Protein AF-A0A9E3S1Q3-F1 (afdb_monomer_lite)

Foldseek 3Di:
DADWDWDWDWFQAPVRDIDTDIDTDQDAQQDPVPRHRDPVRHRPGDFDFKDFAAQKFWWDQVQADPVRHGDWDWDALPQPRDTDTDRPTDTDDPPPPNIDIDGDPRHRDMATADPHVFRDGDDPPVDPPDVPPDDPPCCVVRGSDPPPDPDDDPVVVVVVVVVVVVVVVVVVVVVVVD

pLDDT: mean 71.72, std 20.43, range [30.03, 97.56]

Structure (mmCIF, N/CA/C/O backbone):
data_AF-A0A9E3S1Q3-F1
#
_entry.id   AF-A0A9E3S1Q3-F1
#
loop_
_atom_site.group_PDB
_atom_site.id
_atom_site.type_symbol
_atom_site.label_atom_id
_atom_site.label_alt_id
_atom_site.label_comp_id
_atom_site.label_asym_id
_atom_site.label_entity_id
_atom_site.label_seq_id
_atom_site.pdbx_PDB_ins_code
_atom_site.Cartn_x
_atom_site.Cartn_y
_atom_site.Cartn_z
_atom_site.occupancy
_atom_site.B_iso_or_equiv
_atom_site.auth_seq_id
_atom_site.auth_comp_id
_atom_site.auth_asym_id
_atom_site.auth_atom_id
_atom_site.pdbx_PDB_model_num
ATOM 1 N N . MET A 1 1 ? -26.777 -1.482 -8.617 1.00 30.03 1 MET A N 1
ATOM 2 C CA . MET A 1 1 ? -26.107 -2.723 -9.065 1.00 30.03 1 MET A CA 1
ATOM 3 C C . MET A 1 1 ? -25.539 -3.382 -7.820 1.00 30.03 1 MET A C 1
ATOM 5 O O . MET A 1 1 ? -24.862 -2.698 -7.070 1.00 30.03 1 MET A O 1
ATOM 9 N N . ARG A 1 2 ? -25.928 -4.628 -7.522 1.00 30.62 2 ARG A N 1
ATOM 10 C CA . ARG A 1 2 ? -25.510 -5.356 -6.312 1.00 30.62 2 ARG A CA 1
ATOM 11 C C . ARG A 1 2 ? -24.228 -6.112 -6.648 1.00 30.62 2 ARG A C 1
ATOM 13 O O . ARG A 1 2 ? -24.286 -7.019 -7.471 1.00 30.62 2 ARG A O 1
ATOM 20 N N . SER A 1 3 ? -23.094 -5.706 -6.090 1.00 35.50 3 SER A N 1
ATOM 21 C CA . SER A 1 3 ? -21.854 -6.471 -6.226 1.00 35.50 3 SER A CA 1
ATOM 22 C C . SER A 1 3 ? -21.766 -7.441 -5.053 1.00 35.50 3 SER A C 1
ATOM 24 O O . SER A 1 3 ? -21.634 -7.008 -3.914 1.00 35.50 3 SER A O 1
ATOM 26 N N . TYR A 1 4 ? -21.915 -8.736 -5.330 1.00 46.91 4 TYR A N 1
ATOM 27 C CA . TYR A 1 4 ? -21.609 -9.828 -4.408 1.00 46.91 4 TYR A CA 1
ATOM 28 C C . TYR A 1 4 ? -20.188 -10.289 -4.736 1.00 46.91 4 TYR A C 1
ATOM 30 O O . TYR A 1 4 ? -19.928 -10.644 -5.885 1.00 46.91 4 TYR A O 1
ATOM 38 N N . GLY A 1 5 ? -19.271 -10.264 -3.771 1.00 54.16 5 GLY A N 1
ATOM 39 C CA . GLY A 1 5 ? -17.893 -10.693 -3.992 1.00 54.16 5 GLY A CA 1
ATOM 40 C C . GLY A 1 5 ? -17.411 -11.598 -2.870 1.00 54.16 5 GLY A C 1
ATOM 41 O O . GLY A 1 5 ? -17.337 -11.175 -1.717 1.00 54.16 5 GLY A O 1
ATOM 42 N N . SER A 1 6 ? -17.075 -12.835 -3.217 1.00 62.44 6 SER A N 1
ATOM 43 C CA . SER A 1 6 ? -16.139 -13.638 -2.438 1.00 62.44 6 SER A CA 1
ATOM 44 C C . SER A 1 6 ? -14.751 -13.448 -3.041 1.00 62.44 6 SER A C 1
ATOM 46 O O . SER A 1 6 ? -14.630 -13.350 -4.263 1.00 62.44 6 SER A O 1
ATOM 48 N N . TYR A 1 7 ? -13.723 -13.362 -2.206 1.00 66.88 7 TYR A N 1
ATOM 49 C CA . TYR A 1 7 ? -12.337 -13.371 -2.658 1.00 66.88 7 TYR A CA 1
ATOM 50 C C . TYR A 1 7 ? -11.665 -14.672 -2.236 1.00 66.88 7 TYR A C 1
ATOM 52 O O . TYR A 1 7 ? -11.968 -15.228 -1.180 1.00 66.88 7 TYR A O 1
ATOM 60 N N . ASP A 1 8 ? -10.761 -15.127 -3.093 1.00 73.50 8 ASP A N 1
ATOM 61 C CA . ASP A 1 8 ? -9.818 -16.209 -2.854 1.00 73.50 8 ASP A CA 1
ATOM 62 C C . ASP A 1 8 ? -8.478 -15.733 -3.415 1.00 73.50 8 ASP A C 1
ATOM 64 O O . ASP A 1 8 ? -8.342 -15.474 -4.615 1.00 73.50 8 ASP A O 1
ATOM 68 N N . VAL A 1 9 ? -7.520 -15.517 -2.521 1.00 72.38 9 VAL A N 1
ATOM 69 C CA . VAL A 1 9 ? -6.158 -15.124 -2.858 1.00 72.38 9 VAL A CA 1
ATOM 70 C C . VAL A 1 9 ? -5.236 -16.203 -2.329 1.00 72.38 9 VAL A C 1
ATOM 72 O O . VAL A 1 9 ? -5.045 -16.326 -1.123 1.00 72.38 9 VAL A O 1
ATOM 75 N N . SER A 1 10 ? -4.650 -16.957 -3.251 1.00 79.44 10 SER A N 1
ATOM 76 C CA . SER A 1 10 ? -3.719 -18.041 -2.961 1.00 79.44 10 SER A CA 1
ATOM 77 C C . SER A 1 10 ? -2.375 -17.761 -3.631 1.00 79.44 10 SER A C 1
ATOM 79 O O . SER A 1 10 ? -2.282 -17.728 -4.859 1.00 79.44 10 SER A O 1
ATOM 81 N N . VAL A 1 11 ? -1.327 -17.545 -2.835 1.00 80.12 11 VAL A N 1
ATOM 82 C CA . VAL A 1 11 ? 0.030 -17.233 -3.302 1.00 80.12 11 VAL A CA 1
ATOM 83 C C . VAL A 1 11 ? 1.041 -18.088 -2.556 1.00 80.12 11 VAL A C 1
ATOM 85 O O . VAL A 1 11 ? 1.058 -18.115 -1.330 1.00 80.12 11 VAL A O 1
ATOM 88 N N . SER A 1 12 ? 1.919 -18.763 -3.296 1.00 80.94 12 SER A N 1
ATOM 89 C CA . SER A 1 12 ? 3.110 -19.382 -2.718 1.00 80.94 12 SER A CA 1
ATOM 90 C C . SER A 1 12 ? 4.215 -18.335 -2.649 1.00 80.94 12 SER A C 1
ATOM 92 O O . SER A 1 12 ? 4.620 -17.797 -3.682 1.00 80.94 12 SER A O 1
ATOM 94 N N . THR A 1 13 ? 4.719 -18.056 -1.451 1.00 75.75 13 THR A N 1
ATOM 95 C CA . THR A 1 13 ? 5.879 -17.180 -1.275 1.00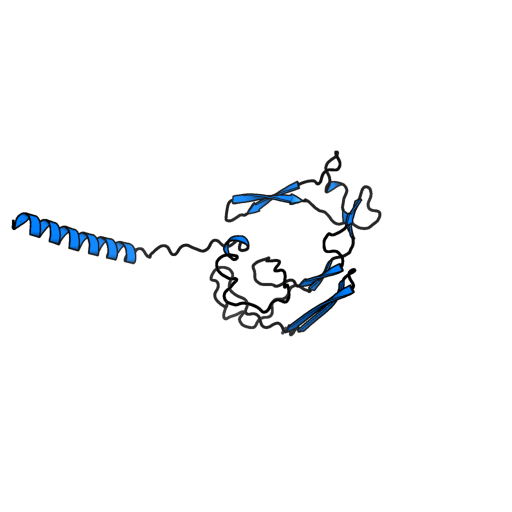 75.75 13 THR A CA 1
ATOM 96 C C . THR A 1 13 ? 7.137 -17.846 -1.838 1.00 75.75 13 THR A C 1
ATOM 98 O O . THR A 1 13 ? 7.176 -19.055 -2.092 1.00 75.75 13 THR A O 1
ATOM 101 N N . SER A 1 14 ? 8.205 -17.066 -2.008 1.00 69.06 14 SER A N 1
ATOM 102 C CA . SER A 1 14 ? 9.516 -17.579 -2.427 1.00 69.06 14 SER A CA 1
ATOM 103 C C . SER A 1 14 ? 10.138 -18.562 -1.424 1.00 69.06 14 SER A C 1
ATOM 105 O O . SER A 1 14 ? 10.979 -19.366 -1.819 1.00 69.06 14 SER A O 1
ATOM 107 N N . GLY A 1 15 ? 9.712 -18.523 -0.155 1.00 74.06 15 GLY A N 1
ATOM 108 C CA . GLY A 1 15 ? 10.097 -19.480 0.887 1.00 74.06 15 GLY A CA 1
ATOM 109 C C . GLY A 1 15 ? 9.349 -20.816 0.818 1.00 74.06 15 GLY A C 1
ATOM 110 O O . GLY A 1 15 ? 9.704 -21.740 1.542 1.00 74.06 15 GLY A O 1
ATOM 111 N N . GLY A 1 16 ? 8.352 -20.936 -0.066 1.00 74.94 16 GLY A N 1
ATOM 112 C CA . GLY A 1 16 ? 7.500 -22.121 -0.201 1.00 74.94 16 GLY A CA 1
ATOM 113 C C . GLY A 1 16 ? 6.261 -22.111 0.699 1.00 74.94 16 GLY A C 1
ATOM 114 O O . GLY A 1 16 ? 5.477 -23.058 0.649 1.00 74.94 16 GLY A O 1
ATOM 115 N N . ASP A 1 17 ? 6.057 -21.053 1.486 1.00 78.25 17 ASP A N 1
ATOM 116 C CA . ASP A 1 17 ? 4.877 -20.911 2.338 1.00 78.25 17 ASP A CA 1
ATOM 117 C C . ASP A 1 17 ? 3.652 -20.535 1.501 1.00 78.25 17 ASP A C 1
ATOM 119 O O . ASP A 1 17 ? 3.717 -19.652 0.642 1.00 78.25 17 ASP A O 1
ATOM 123 N N . LEU A 1 18 ? 2.514 -21.172 1.770 1.00 80.56 18 LEU A N 1
ATOM 124 C CA . LEU A 1 18 ? 1.247 -20.831 1.132 1.00 80.56 18 LEU A CA 1
ATOM 125 C C . LEU A 1 18 ? 0.524 -19.756 1.945 1.00 80.56 18 LEU A C 1
ATOM 127 O O . LEU A 1 18 ? 0.085 -20.001 3.067 1.00 80.56 18 LEU A O 1
ATOM 131 N N . GLN A 1 19 ? 0.334 -18.591 1.339 1.00 77.62 19 GLN A N 1
ATOM 132 C CA . GLN A 1 19 ? -0.605 -17.581 1.803 1.00 77.62 19 GLN A CA 1
ATOM 133 C C . GLN A 1 19 ? -1.937 -17.809 1.103 1.00 77.62 19 GLN A C 1
ATOM 135 O O . GLN A 1 19 ? -2.021 -17.696 -0.118 1.00 77.62 19 GLN A O 1
ATOM 140 N N . HIS A 1 20 ? -2.964 -18.157 1.870 1.00 76.69 20 HIS A N 1
ATOM 141 C CA . HIS A 1 20 ? -4.302 -18.411 1.356 1.00 76.69 20 HIS A CA 1
ATOM 142 C C . HIS A 1 20 ? -5.317 -17.617 2.173 1.00 76.69 20 HIS A C 1
ATOM 144 O O . HIS A 1 20 ? -5.510 -17.869 3.362 1.00 76.69 20 HIS A O 1
ATOM 150 N N . TYR A 1 21 ? -5.963 -16.660 1.519 1.00 67.38 21 TYR A N 1
ATOM 151 C CA . TYR A 1 21 ? -6.975 -15.796 2.105 1.00 67.38 21 TYR A CA 1
ATOM 152 C C . TYR A 1 21 ? -8.283 -15.987 1.356 1.00 67.38 21 TYR A C 1
ATOM 154 O O . TYR A 1 21 ? -8.358 -15.720 0.159 1.00 67.38 21 TYR A O 1
ATOM 162 N N . THR A 1 22 ? -9.320 -16.414 2.068 1.00 67.94 22 THR A N 1
ATOM 163 C CA . THR A 1 22 ? -10.678 -16.495 1.531 1.00 67.94 22 THR A CA 1
ATOM 164 C C . THR A 1 22 ? -11.635 -15.704 2.396 1.00 67.94 22 THR A C 1
ATOM 166 O O . THR A 1 22 ? -11.475 -15.609 3.612 1.00 67.94 22 THR A O 1
ATOM 169 N N . GLY A 1 23 ? -12.650 -15.130 1.767 1.00 61.34 23 GLY A N 1
ATOM 170 C CA . GLY A 1 23 ? -13.678 -14.392 2.478 1.00 61.34 23 GLY A CA 1
ATOM 171 C C . GLY A 1 23 ? -14.850 -14.049 1.580 1.00 61.34 23 GLY A C 1
ATOM 172 O O . GLY A 1 23 ? -14.760 -14.085 0.356 1.00 61.34 23 GLY A O 1
ATOM 173 N N . SER A 1 24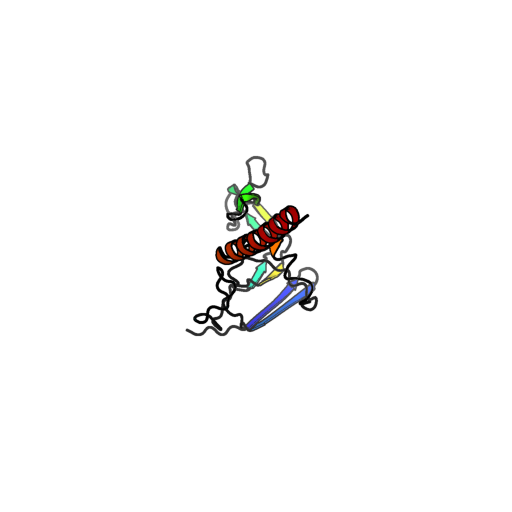 ? -15.971 -13.701 2.196 1.00 57.03 24 SER A N 1
ATOM 174 C CA . SER A 1 24 ? -17.136 -13.142 1.517 1.00 57.03 24 SER A CA 1
ATOM 175 C C . SER A 1 24 ? -17.415 -11.782 2.136 1.00 57.03 24 SER A C 1
ATOM 177 O O . SER A 1 24 ? -17.505 -11.699 3.359 1.00 57.03 24 SER A O 1
ATOM 179 N N . ALA A 1 25 ? -17.538 -10.719 1.334 1.00 53.41 25 ALA A N 1
ATOM 180 C CA . ALA A 1 25 ? -17.864 -9.404 1.892 1.00 53.41 25 ALA A CA 1
ATOM 181 C C . ALA A 1 25 ? -19.252 -9.420 2.513 1.00 53.41 25 ALA A C 1
ATOM 183 O O . ALA A 1 25 ? -20.249 -9.518 1.795 1.00 53.41 25 ALA A O 1
ATOM 184 N N . VAL A 1 26 ? -19.299 -9.210 3.821 1.00 51.56 26 VAL A N 1
ATOM 185 C CA . VAL A 1 26 ? -20.417 -8.562 4.499 1.00 51.56 26 VAL A CA 1
ATOM 186 C C . VAL A 1 26 ? -19.793 -7.702 5.592 1.00 51.56 26 VAL A C 1
ATOM 188 O O . VAL A 1 26 ? -19.665 -8.142 6.727 1.00 51.56 26 VAL A O 1
ATOM 191 N N . GLU A 1 27 ? -19.332 -6.502 5.250 1.00 51.59 27 GLU A N 1
ATOM 192 C CA . GLU A 1 27 ? -18.930 -5.527 6.264 1.00 51.59 27 GLU A CA 1
ATOM 193 C C . GLU A 1 27 ? -19.770 -4.267 6.071 1.00 51.59 27 GLU A C 1
ATOM 195 O O . GLU A 1 27 ? -19.965 -3.800 4.947 1.00 51.59 27 GLU A O 1
ATOM 200 N N . ASN A 1 28 ? -20.377 -3.801 7.161 1.00 53.31 28 ASN A N 1
ATOM 201 C CA . ASN A 1 28 ? -21.258 -2.643 7.147 1.00 53.31 28 ASN A CA 1
ATOM 202 C C . ASN A 1 28 ? -20.423 -1.381 6.951 1.00 53.31 28 ASN A C 1
ATOM 204 O O . ASN A 1 28 ? -19.439 -1.177 7.660 1.00 53.31 28 ASN A O 1
ATOM 208 N N . ASN A 1 29 ? -20.837 -0.523 6.020 1.00 53.34 29 ASN A N 1
ATOM 209 C CA . ASN A 1 29 ? -20.210 0.776 5.844 1.00 53.34 29 ASN A CA 1
ATOM 210 C C . ASN A 1 29 ? -20.486 1.625 7.098 1.00 53.34 29 ASN A C 1
ATOM 212 O O . ASN A 1 29 ? -21.611 2.069 7.341 1.00 53.34 29 ASN A O 1
ATOM 216 N N . THR A 1 30 ? -19.468 1.773 7.938 1.00 53.28 30 THR A N 1
ATOM 217 C CA . THR A 1 30 ? -19.532 2.576 9.157 1.00 53.28 30 THR A CA 1
ATOM 218 C C . THR A 1 30 ? -19.292 4.033 8.786 1.00 53.28 30 THR A C 1
ATOM 220 O O . THR A 1 30 ? -18.322 4.347 8.096 1.00 53.28 30 THR A O 1
ATOM 223 N N . ASN A 1 31 ? -20.166 4.933 9.233 1.00 53.88 31 ASN A N 1
ATOM 224 C CA . ASN A 1 31 ? -19.991 6.362 9.032 1.00 53.88 31 ASN A CA 1
ATOM 225 C C . ASN A 1 31 ? -18.660 6.798 9.677 1.00 53.88 31 ASN A C 1
ATOM 227 O O . ASN A 1 31 ? -18.497 6.653 10.892 1.00 53.88 31 ASN A O 1
ATOM 231 N N . PRO A 1 32 ? -17.711 7.354 8.906 1.00 47.81 32 PRO A N 1
ATOM 232 C CA . PRO A 1 32 ? -16.372 7.652 9.409 1.00 47.81 32 PRO A CA 1
ATOM 233 C C . PRO A 1 32 ? -16.351 8.800 10.430 1.00 47.81 32 PRO A C 1
ATOM 235 O O . PRO A 1 32 ? -15.370 8.959 11.147 1.00 47.81 32 PRO A O 1
ATOM 238 N N . LEU A 1 33 ? -17.417 9.604 10.519 1.00 46.72 33 LEU A N 1
ATOM 239 C CA . LEU A 1 33 ? -17.534 10.697 11.487 1.00 46.72 33 LEU A CA 1
ATOM 240 C C . LEU A 1 33 ? -18.127 10.243 12.824 1.00 46.72 33 LEU A C 1
ATOM 242 O O . LEU A 1 33 ? -17.799 10.827 13.853 1.00 46.72 33 LEU A O 1
ATOM 246 N N . THR A 1 34 ? -19.011 9.242 12.818 1.00 57.00 34 THR A N 1
ATOM 247 C CA . THR A 1 34 ? -19.764 8.835 14.018 1.00 57.00 34 THR A CA 1
ATOM 248 C C . THR A 1 34 ? -19.401 7.444 14.527 1.00 57.00 34 THR A C 1
ATOM 250 O O . THR A 1 34 ? -19.676 7.136 15.682 1.00 57.00 34 THR A O 1
ATOM 253 N N . GLY A 1 35 ? -18.779 6.595 13.703 1.00 50.72 35 GLY A N 1
ATOM 254 C CA . GLY A 1 35 ? -18.511 5.199 14.053 1.00 50.72 35 GLY A CA 1
ATOM 255 C C . GLY A 1 35 ? -19.767 4.319 14.091 1.00 50.72 35 GLY A C 1
ATOM 256 O O . GLY A 1 35 ? -19.680 3.151 14.463 1.00 50.72 35 GLY A O 1
ATOM 257 N N . GLU A 1 36 ? -20.928 4.855 13.710 1.00 62.81 36 GLU A N 1
ATOM 258 C CA . GLU A 1 36 ? -22.185 4.115 13.630 1.00 62.81 36 GLU A CA 1
ATOM 259 C C . GLU A 1 36 ? -22.387 3.545 12.226 1.00 62.81 36 GLU A C 1
ATOM 261 O O . GLU A 1 36 ? -21.967 4.133 11.229 1.00 62.81 36 GLU A O 1
ATOM 266 N N . ILE A 1 37 ? -23.052 2.394 12.139 1.00 61.22 37 ILE A N 1
ATOM 267 C CA . ILE A 1 37 ? -23.458 1.825 10.854 1.00 61.22 37 ILE A CA 1
ATOM 268 C C . ILE A 1 37 ? -24.438 2.799 10.205 1.00 61.22 37 ILE A C 1
ATOM 270 O O . ILE A 1 37 ? -25.501 3.064 10.767 1.00 61.22 37 ILE A O 1
ATOM 274 N N . ASP A 1 38 ? -24.092 3.312 9.025 1.00 61.59 38 ASP A N 1
ATOM 275 C CA . ASP A 1 38 ? -25.010 4.161 8.280 1.00 61.59 38 ASP A CA 1
ATOM 276 C C . ASP A 1 38 ? -26.177 3.293 7.774 1.00 61.59 38 ASP A C 1
ATOM 278 O O . ASP A 1 38 ? -25.933 2.344 7.022 1.00 61.59 38 ASP A O 1
ATOM 282 N N . PRO A 1 39 ? -27.436 3.565 8.165 1.00 66.31 39 PRO A N 1
ATOM 283 C CA . PRO A 1 39 ? -28.583 2.759 7.755 1.00 66.31 39 PRO A CA 1
ATOM 284 C C . PRO A 1 39 ? -28.763 2.680 6.234 1.00 66.31 39 PRO A C 1
ATOM 286 O O . PRO A 1 39 ? -29.256 1.665 5.739 1.00 66.31 39 PRO A O 1
ATOM 289 N N . ASP A 1 40 ? -28.340 3.711 5.496 1.00 60.66 40 ASP A N 1
ATOM 290 C CA . ASP A 1 40 ? -28.455 3.773 4.039 1.00 60.66 40 ASP A CA 1
ATOM 291 C C . ASP A 1 40 ? -27.390 2.906 3.348 1.00 60.66 40 ASP A C 1
ATOM 293 O O . ASP A 1 40 ? -27.625 2.393 2.249 1.00 60.66 40 ASP A O 1
ATOM 297 N N . TYR A 1 41 ? -26.244 2.681 4.005 1.00 54.09 41 TYR A N 1
ATOM 298 C CA . TYR A 1 41 ? -25.121 1.877 3.500 1.00 54.09 41 TYR A CA 1
ATOM 299 C C . TYR A 1 41 ? -24.894 0.563 4.270 1.00 54.09 41 TYR A C 1
ATOM 301 O O . TYR A 1 41 ? -23.973 -0.197 3.955 1.00 54.09 41 TYR A O 1
ATOM 309 N N . ALA A 1 42 ? -25.754 0.250 5.239 1.00 52.62 42 ALA A N 1
ATOM 310 C CA . ALA A 1 42 ? -25.788 -1.027 5.934 1.00 52.62 42 ALA A CA 1
ATOM 311 C C . ALA A 1 42 ? -25.979 -2.158 4.909 1.00 52.62 42 ALA A C 1
ATOM 313 O O . ALA A 1 42 ? -26.927 -2.155 4.121 1.00 52.62 42 ALA A O 1
ATOM 314 N N . ASN A 1 43 ? -25.083 -3.147 4.915 1.00 50.53 43 ASN A N 1
ATOM 315 C CA . ASN A 1 43 ? -25.000 -4.230 3.925 1.00 50.53 43 ASN A CA 1
ATOM 316 C C . ASN A 1 43 ? -24.639 -3.805 2.486 1.00 50.53 43 ASN A C 1
ATOM 318 O O . ASN A 1 43 ? -24.828 -4.592 1.552 1.00 50.53 43 ASN A O 1
ATOM 322 N N . GLN A 1 44 ? -24.123 -2.593 2.273 1.00 49.69 44 GLN A N 1
ATOM 323 C CA . GLN A 1 44 ? -23.495 -2.229 1.004 1.00 49.69 44 GLN A CA 1
ATOM 324 C C . GLN A 1 44 ? -22.010 -2.608 1.039 1.00 49.69 44 GLN A C 1
ATOM 326 O O . GLN A 1 44 ? -21.284 -2.252 1.959 1.00 49.69 44 GLN A O 1
ATOM 331 N N . VAL A 1 45 ? -21.576 -3.381 0.043 1.00 52.91 45 VAL A N 1
ATOM 332 C CA . VAL A 1 45 ? -20.224 -3.951 -0.039 1.00 52.91 45 VAL A CA 1
ATOM 333 C C . VAL A 1 45 ? -19.190 -2.863 -0.314 1.00 52.91 45 VAL A C 1
ATOM 335 O O . VAL A 1 45 ? -19.322 -2.134 -1.296 1.00 52.91 45 VAL A O 1
ATOM 338 N N . SER A 1 46 ? -18.121 -2.828 0.483 1.00 53.41 46 SER A N 1
ATOM 339 C CA . SER A 1 46 ? -16.922 -2.045 0.191 1.00 53.41 46 SER A CA 1
ATOM 340 C C . SER A 1 46 ? -15.714 -2.982 0.106 1.00 53.41 46 SER A C 1
ATOM 342 O O . SER A 1 46 ? -15.297 -3.571 1.099 1.00 53.41 46 SER A O 1
ATOM 344 N N . PHE A 1 47 ? -15.161 -3.148 -1.096 1.00 56.88 47 PHE A N 1
ATOM 345 C CA . PHE A 1 47 ? -13.826 -3.712 -1.290 1.00 56.88 47 PHE A CA 1
ATOM 346 C C . PHE A 1 47 ? -13.010 -2.772 -2.167 1.00 56.88 47 PHE A C 1
ATOM 348 O O . PHE A 1 47 ? -13.499 -2.274 -3.183 1.00 56.88 47 PHE A O 1
ATOM 355 N N . LEU A 1 48 ? -11.731 -2.645 -1.837 1.00 55.53 48 LEU A N 1
ATOM 356 C CA . LEU A 1 48 ? -10.682 -2.395 -2.819 1.00 55.53 48 LEU A CA 1
ATOM 357 C C . LEU A 1 48 ? -9.920 -3.724 -2.953 1.00 55.53 48 LEU A C 1
ATOM 359 O O . LEU A 1 48 ? -9.833 -4.475 -1.995 1.00 55.53 48 LEU A O 1
ATOM 363 N N . GLY A 1 49 ? -9.493 -4.106 -4.152 1.00 63.50 49 GLY A N 1
ATOM 364 C CA . GLY A 1 49 ? -9.049 -5.476 -4.446 1.00 63.50 49 GLY A CA 1
ATOM 365 C C . GLY A 1 49 ? -7.886 -6.029 -3.598 1.00 63.50 49 GLY A C 1
ATOM 366 O O . GLY A 1 49 ? -7.263 -5.345 -2.790 1.00 63.50 49 GLY A O 1
ATOM 367 N N . GLY A 1 50 ? -7.575 -7.305 -3.825 1.00 69.88 50 GLY A N 1
ATOM 368 C CA . GLY A 1 50 ? -6.340 -7.943 -3.359 1.00 69.88 50 GLY A CA 1
ATOM 369 C C . GLY A 1 50 ? -5.319 -8.074 -4.489 1.00 69.88 50 GLY A C 1
ATOM 370 O O . GLY A 1 50 ? -5.668 -7.989 -5.669 1.00 69.88 50 GLY A O 1
ATOM 371 N N . GLY A 1 51 ? -4.056 -8.292 -4.139 1.00 75.75 51 GLY A N 1
ATOM 372 C CA . GLY A 1 51 ? -2.984 -8.455 -5.116 1.00 75.75 51 GLY A CA 1
ATOM 373 C C . GLY A 1 51 ? -1.744 -9.118 -4.535 1.00 75.75 51 GLY A C 1
ATOM 374 O O . GLY A 1 51 ? -1.715 -9.510 -3.372 1.00 75.75 51 GLY A O 1
ATOM 375 N N . VAL A 1 52 ? -0.710 -9.232 -5.365 1.00 81.94 52 VAL A N 1
ATOM 376 C CA . VAL A 1 52 ? 0.609 -9.739 -4.967 1.00 81.94 52 VAL A CA 1
ATOM 377 C C . VAL A 1 52 ? 1.619 -8.625 -5.142 1.00 81.94 52 VAL A C 1
ATOM 379 O O . VAL A 1 52 ? 1.660 -7.978 -6.190 1.00 81.94 52 VAL A O 1
ATOM 382 N N . ILE A 1 53 ? 2.440 -8.396 -4.124 1.00 84.94 53 ILE A N 1
ATOM 383 C CA . ILE A 1 53 ? 3.517 -7.415 -4.206 1.00 84.94 53 ILE A CA 1
ATOM 384 C C . ILE A 1 53 ? 4.553 -7.946 -5.208 1.00 84.94 53 ILE A C 1
ATOM 386 O O . ILE A 1 53 ? 5.072 -9.048 -5.015 1.00 84.94 53 ILE A O 1
ATOM 390 N N . PRO A 1 54 ? 4.889 -7.211 -6.282 1.00 86.12 54 PRO A N 1
ATOM 391 C CA . PRO A 1 54 ? 5.901 -7.667 -7.228 1.00 86.12 54 PRO A CA 1
ATOM 392 C C . PRO A 1 54 ? 7.261 -7.799 -6.532 1.00 86.12 54 PRO A C 1
ATOM 394 O O . PRO A 1 54 ? 7.581 -7.023 -5.634 1.00 86.12 54 PRO A O 1
ATOM 397 N N . GLY A 1 55 ? 8.101 -8.744 -6.968 1.00 87.75 55 GLY A N 1
ATOM 398 C CA . GLY A 1 55 ? 9.455 -8.905 -6.416 1.00 87.75 55 GLY A CA 1
ATOM 399 C C . GLY A 1 55 ? 10.297 -7.628 -6.521 1.00 87.75 55 GLY A C 1
ATOM 400 O O . GLY A 1 55 ? 11.033 -7.266 -5.604 1.00 87.75 55 GLY A O 1
ATOM 401 N N . SER A 1 56 ? 10.133 -6.901 -7.624 1.00 92.62 56 SER A N 1
ATOM 402 C CA . SER A 1 56 ? 10.826 -5.644 -7.878 1.00 92.62 56 SER A CA 1
ATOM 403 C C . SER A 1 56 ? 10.016 -4.724 -8.781 1.00 92.62 56 SER A C 1
ATOM 405 O O . SER A 1 56 ? 9.227 -5.192 -9.602 1.00 92.62 56 SER A O 1
ATOM 407 N N . VAL A 1 57 ? 10.279 -3.426 -8.678 1.00 94.88 57 VAL A N 1
ATOM 408 C CA . VAL A 1 57 ? 9.730 -2.379 -9.548 1.00 94.88 57 VAL A CA 1
ATOM 409 C C . VAL A 1 57 ? 10.843 -1.449 -10.019 1.00 94.88 57 VAL A C 1
ATOM 411 O O . VAL A 1 57 ? 11.883 -1.334 -9.370 1.00 94.88 57 VAL A O 1
ATOM 414 N N . TRP A 1 58 ? 10.636 -0.774 -11.147 1.00 96.94 58 TRP A N 1
ATOM 415 C CA . TRP A 1 58 ? 11.522 0.304 -11.579 1.00 96.94 58 TRP A CA 1
ATOM 416 C C . TRP A 1 58 ? 11.053 1.620 -10.969 1.00 96.94 58 TRP A C 1
ATOM 418 O O . TRP A 1 58 ? 9.875 1.963 -11.046 1.00 96.94 58 TRP A O 1
ATOM 428 N N . VAL A 1 59 ? 11.977 2.345 -10.347 1.00 97.38 59 VAL A N 1
ATOM 429 C CA . VAL A 1 59 ? 11.713 3.617 -9.672 1.00 97.38 59 VAL A CA 1
ATOM 430 C C . VAL A 1 59 ? 12.404 4.742 -10.428 1.00 97.38 59 VAL A C 1
ATOM 432 O O . VAL A 1 59 ? 13.567 4.605 -10.813 1.00 97.38 59 VAL A O 1
ATOM 435 N N . SER A 1 60 ? 11.686 5.846 -10.644 1.00 97.56 60 SER A N 1
ATOM 436 C CA . SER A 1 60 ? 12.185 7.024 -11.359 1.00 97.56 60 SER A CA 1
ATOM 437 C C . SER A 1 60 ? 13.482 7.568 -10.751 1.00 97.56 60 SER A C 1
ATOM 439 O O . SER A 1 60 ? 13.694 7.503 -9.539 1.00 97.56 60 SER A O 1
ATOM 441 N N . ALA A 1 61 ? 14.328 8.172 -11.590 1.00 96.44 61 ALA A N 1
ATOM 442 C CA . ALA A 1 61 ? 15.505 8.911 -11.140 1.00 96.44 61 ALA A CA 1
ATOM 443 C C . ALA A 1 61 ? 15.140 10.035 -10.151 1.00 96.44 61 ALA A C 1
ATOM 445 O O . ALA A 1 61 ? 15.875 10.261 -9.193 1.00 96.44 61 ALA A O 1
ATOM 446 N N . ASP A 1 62 ? 13.977 10.672 -10.335 1.00 96.56 62 ASP A N 1
ATOM 447 C CA . ASP A 1 62 ? 13.508 11.802 -9.516 1.00 96.56 62 ASP A CA 1
ATOM 448 C C . ASP A 1 62 ? 13.142 11.416 -8.077 1.00 96.56 62 ASP A C 1
ATOM 450 O O . ASP A 1 62 ? 13.026 12.283 -7.209 1.00 96.56 62 ASP A O 1
ATOM 454 N N . SER A 1 63 ? 12.979 10.118 -7.805 1.00 96.81 63 SER A N 1
ATOM 455 C CA . SER A 1 63 ? 12.773 9.585 -6.453 1.00 96.81 63 SER A CA 1
ATOM 456 C C . SER A 1 63 ? 14.075 9.469 -5.651 1.00 96.81 63 SER A C 1
ATOM 458 O O . SER A 1 63 ? 14.067 8.979 -4.515 1.00 96.81 63 SER A O 1
ATOM 460 N N . TYR A 1 64 ? 15.197 9.916 -6.220 1.00 96.25 64 TYR A N 1
ATOM 461 C CA . TYR A 1 64 ? 16.509 9.955 -5.587 1.00 96.25 64 TYR A CA 1
ATOM 462 C C . TYR A 1 64 ? 17.105 11.366 -5.653 1.00 96.25 64 TYR A C 1
ATOM 464 O O . TYR A 1 64 ? 16.895 12.114 -6.604 1.00 96.25 64 TYR A O 1
ATOM 472 N N . ASN A 1 65 ? 17.882 11.724 -4.635 1.00 95.75 65 ASN A N 1
ATOM 473 C CA . ASN A 1 65 ? 18.711 12.922 -4.648 1.00 95.75 65 ASN A CA 1
ATOM 474 C C . ASN A 1 65 ? 19.941 12.712 -5.549 1.00 95.75 65 ASN A C 1
ATOM 476 O O . ASN A 1 65 ? 20.289 11.586 -5.913 1.00 95.75 65 ASN A O 1
ATOM 480 N N . ALA A 1 66 ? 20.648 13.798 -5.871 1.00 93.19 66 ALA A N 1
ATOM 481 C CA . ALA A 1 66 ? 21.855 13.744 -6.703 1.00 93.19 66 ALA A CA 1
ATOM 482 C C . ALA A 1 66 ? 22.976 12.869 -6.101 1.00 93.19 66 ALA A C 1
ATOM 484 O O . ALA A 1 66 ? 23.763 12.284 -6.840 1.00 93.19 66 ALA A O 1
ATOM 485 N N . ASP A 1 67 ? 23.020 12.737 -4.772 1.00 94.38 67 ASP A N 1
ATOM 486 C CA . ASP A 1 67 ? 23.942 11.849 -4.049 1.00 94.38 67 ASP A CA 1
ATOM 487 C C . ASP A 1 67 ? 23.506 10.367 -4.056 1.00 94.38 67 ASP A C 1
ATOM 489 O O . ASP A 1 67 ? 24.200 9.502 -3.527 1.00 94.38 67 ASP A O 1
ATOM 493 N N . GLY A 1 68 ? 22.360 10.058 -4.671 1.00 90.38 68 GLY A N 1
ATOM 494 C CA . GLY A 1 68 ? 21.783 8.723 -4.761 1.00 90.38 68 GLY A CA 1
ATOM 495 C C . GLY A 1 68 ? 20.965 8.289 -3.544 1.00 90.38 68 GLY A C 1
ATOM 496 O O . GLY A 1 68 ? 20.390 7.198 -3.586 1.00 90.38 68 GLY A O 1
ATOM 497 N N . SER A 1 69 ? 20.873 9.109 -2.494 1.00 94.62 69 SER A N 1
ATOM 498 C CA . SER A 1 69 ? 19.973 8.864 -1.366 1.00 94.62 69 SER A CA 1
ATOM 499 C C . SER A 1 69 ? 18.506 8.973 -1.797 1.00 94.62 69 SER A C 1
ATOM 501 O O . SER A 1 69 ? 18.178 9.577 -2.820 1.00 94.62 69 SER A O 1
ATOM 503 N N . ARG A 1 70 ? 17.596 8.356 -1.036 1.00 95.25 70 ARG A N 1
ATOM 504 C CA . ARG A 1 70 ? 16.154 8.442 -1.302 1.00 95.25 70 ARG A CA 1
ATOM 505 C C . ARG A 1 70 ? 15.675 9.874 -1.082 1.00 95.25 70 ARG A C 1
ATOM 507 O O . ARG A 1 70 ? 15.978 10.479 -0.055 1.00 95.25 70 ARG A O 1
ATOM 514 N N . LYS A 1 71 ? 14.893 10.392 -2.025 1.00 96.44 71 LYS A N 1
ATOM 515 C CA . LYS A 1 71 ? 14.249 11.693 -1.877 1.00 96.44 71 LYS A CA 1
ATOM 516 C C . LYS A 1 71 ? 13.067 11.562 -0.923 1.00 96.44 71 LYS A C 1
ATOM 518 O O . LYS A 1 71 ? 12.107 10.860 -1.221 1.00 96.44 71 LYS A O 1
ATOM 523 N N . MET A 1 72 ? 13.145 12.203 0.234 1.00 96.31 72 MET A N 1
ATOM 524 C CA . MET A 1 72 ? 12.0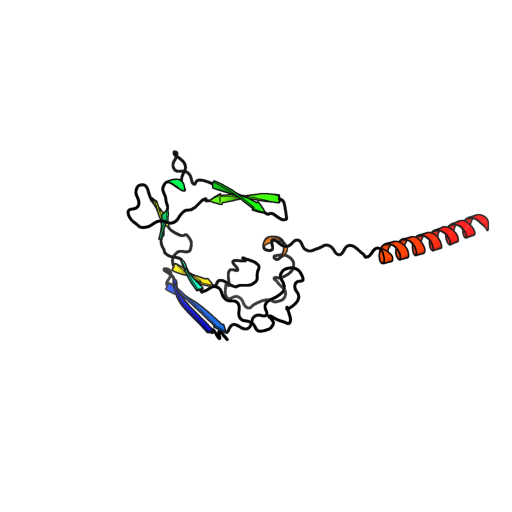94 12.119 1.248 1.00 96.31 72 MET A CA 1
ATOM 525 C C . MET A 1 72 ? 11.088 13.261 1.084 1.00 96.31 72 MET A C 1
ATOM 527 O O . MET A 1 72 ? 11.469 14.383 0.742 1.00 96.31 72 MET A O 1
ATOM 531 N N . ARG A 1 73 ? 9.816 12.973 1.357 1.00 93.88 73 ARG A N 1
ATOM 532 C CA . ARG A 1 73 ? 8.723 13.936 1.484 1.00 93.88 73 ARG A CA 1
ATOM 533 C C . ARG A 1 73 ? 8.217 13.910 2.923 1.00 93.88 73 ARG A C 1
ATOM 535 O O . ARG A 1 73 ? 8.091 12.842 3.517 1.00 93.88 73 ARG A O 1
ATOM 542 N N . ALA A 1 74 ? 7.909 15.090 3.447 1.00 94.06 74 ALA A N 1
ATOM 543 C CA . ALA A 1 74 ? 7.241 15.227 4.728 1.00 94.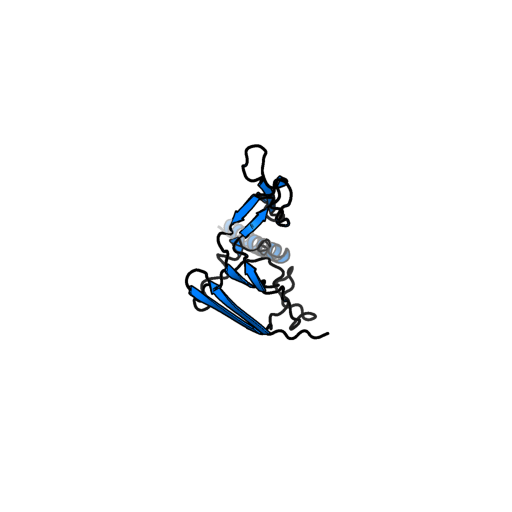06 74 ALA A CA 1
ATOM 544 C C . ALA A 1 74 ? 5.747 14.943 4.544 1.00 94.06 74 ALA A C 1
ATOM 546 O O . ALA A 1 74 ? 5.056 15.712 3.872 1.00 94.06 74 ALA A O 1
ATOM 547 N N . ASP A 1 75 ? 5.267 13.864 5.149 1.00 87.81 75 ASP A N 1
ATOM 548 C CA . ASP A 1 75 ? 3.844 13.588 5.292 1.00 87.81 75 ASP A CA 1
ATOM 549 C C . ASP A 1 75 ? 3.397 14.099 6.661 1.00 87.81 75 ASP A C 1
ATOM 551 O O . ASP A 1 75 ? 3.982 13.769 7.696 1.00 87.81 75 ASP A O 1
ATOM 555 N N . ILE A 1 76 ? 2.383 14.961 6.644 1.00 88.94 76 ILE A N 1
ATOM 556 C CA . ILE A 1 76 ? 1.863 15.629 7.834 1.00 88.94 76 ILE A CA 1
ATOM 557 C C . ILE A 1 76 ? 0.531 14.986 8.177 1.00 88.94 76 ILE A C 1
ATOM 559 O O . ILE A 1 76 ? -0.388 14.999 7.356 1.00 88.94 76 ILE A O 1
ATOM 563 N N . ASN A 1 77 ? 0.421 14.468 9.395 1.00 80.00 77 ASN A N 1
ATOM 564 C CA . ASN A 1 77 ? -0.855 14.040 9.932 1.00 80.00 77 ASN A CA 1
ATOM 565 C C . ASN A 1 77 ? -1.742 15.288 10.130 1.00 80.00 77 ASN A C 1
ATOM 567 O O . ASN A 1 77 ? -1.390 16.163 10.928 1.00 80.00 77 ASN A O 1
ATOM 571 N N . PRO A 1 78 ? -2.880 15.410 9.424 1.00 67.75 78 PRO A N 1
ATOM 572 C CA . PRO A 1 78 ? -3.713 16.610 9.485 1.00 67.75 78 PRO A CA 1
ATOM 573 C C . PRO A 1 78 ? -4.412 16.791 10.841 1.00 67.75 78 PRO A C 1
ATOM 575 O O . PRO A 1 78 ? -4.829 17.901 11.165 1.00 67.75 78 PRO A O 1
ATOM 578 N N . THR A 1 79 ? -4.529 15.722 11.629 1.00 69.50 79 THR A N 1
ATOM 579 C CA . THR A 1 79 ? -5.173 15.713 12.943 1.00 69.50 79 THR A CA 1
ATOM 580 C C . THR A 1 79 ? -4.184 16.054 14.053 1.00 69.50 79 THR A C 1
ATOM 582 O O . THR A 1 79 ? -4.471 16.898 14.902 1.00 69.50 79 THR A O 1
ATOM 585 N N . THR A 1 80 ? -3.026 15.390 14.080 1.00 81.38 80 THR A N 1
ATOM 586 C CA . THR A 1 80 ? -2.053 15.520 15.179 1.00 81.38 80 THR A CA 1
ATOM 587 C C . THR A 1 80 ? -0.970 16.561 14.900 1.00 81.38 80 THR A C 1
ATOM 589 O O . THR A 1 80 ? -0.290 17.001 15.826 1.00 81.38 80 THR A O 1
ATOM 592 N N . GLY A 1 81 ? -0.792 16.962 13.637 1.00 82.44 81 GLY A N 1
ATOM 593 C CA . GLY A 1 81 ? 0.316 17.811 13.196 1.00 82.44 81 GLY A CA 1
ATOM 594 C C . GLY A 1 81 ? 1.673 17.101 13.204 1.00 82.44 81 GLY A C 1
ATOM 595 O O . GLY A 1 81 ? 2.696 17.743 12.966 1.00 82.44 81 GLY A O 1
ATOM 596 N N . GLU A 1 82 ? 1.700 15.795 13.485 1.00 90.81 82 GLU A N 1
ATOM 597 C CA . GLU A 1 82 ? 2.918 14.996 13.440 1.00 90.81 82 GLU A CA 1
ATOM 598 C C . GLU A 1 82 ? 3.470 14.949 12.016 1.00 90.81 82 GLU A C 1
ATOM 600 O O . GLU A 1 82 ? 2.727 14.790 11.045 1.00 90.81 82 GLU A O 1
ATOM 605 N N . VAL A 1 83 ? 4.790 15.088 11.897 1.00 90.88 83 VAL A N 1
ATOM 606 C CA . VAL A 1 83 ? 5.489 15.052 10.616 1.00 90.88 83 VAL A CA 1
ATOM 607 C C . VAL A 1 83 ? 6.327 13.790 10.547 1.00 90.88 83 VAL A C 1
ATOM 609 O O . VAL A 1 83 ? 7.260 13.609 11.329 1.00 90.88 83 VAL A O 1
ATOM 612 N N . THR A 1 84 ? 6.034 12.953 9.560 1.00 93.69 84 THR A N 1
ATOM 613 C CA . THR A 1 84 ? 6.828 11.768 9.240 1.00 93.69 84 THR A CA 1
ATOM 614 C C . THR A 1 84 ? 7.531 11.968 7.907 1.00 93.69 84 THR A C 1
ATOM 616 O O . THR A 1 84 ? 7.017 12.617 6.998 1.00 93.69 84 THR A O 1
ATOM 619 N N . GLN A 1 85 ? 8.749 11.445 7.786 1.00 92.62 85 GLN A N 1
ATOM 620 C CA . GLN A 1 85 ? 9.477 11.472 6.522 1.00 92.62 85 GLN A CA 1
ATOM 621 C C . GLN A 1 85 ? 9.238 10.157 5.792 1.00 92.62 85 GLN A C 1
ATOM 623 O O . GLN A 1 85 ? 9.684 9.101 6.242 1.00 92.62 85 GLN A O 1
ATOM 628 N N . VAL A 1 86 ? 8.580 10.232 4.641 1.00 91.25 86 VAL A N 1
ATOM 629 C CA . VAL A 1 86 ? 8.310 9.089 3.768 1.00 91.25 86 VAL A CA 1
ATOM 630 C C . VAL A 1 86 ? 9.105 9.205 2.477 1.00 91.25 86 VAL A C 1
ATOM 632 O O . VAL A 1 86 ? 9.513 10.290 2.067 1.00 91.25 86 VAL A O 1
ATOM 635 N N . TRP A 1 87 ? 9.363 8.079 1.820 1.00 93.38 87 TRP A N 1
ATOM 636 C CA . TRP A 1 87 ? 10.042 8.101 0.530 1.00 93.38 87 TRP A CA 1
ATOM 637 C C . TRP A 1 87 ? 9.091 8.596 -0.568 1.00 93.38 87 TRP A C 1
ATOM 639 O O . TRP A 1 87 ? 8.023 8.019 -0.769 1.00 93.38 87 TRP A O 1
ATOM 649 N N . ASP A 1 88 ? 9.497 9.634 -1.302 1.00 93.12 88 ASP A N 1
ATOM 650 C CA . ASP A 1 88 ? 8.766 10.165 -2.454 1.00 93.12 88 ASP A CA 1
ATOM 651 C C . ASP A 1 88 ? 9.019 9.296 -3.697 1.00 93.12 88 ASP A C 1
ATOM 653 O O . ASP A 1 88 ? 9.887 9.560 -4.538 1.00 93.12 88 ASP A O 1
ATOM 657 N N . VAL A 1 89 ? 8.315 8.166 -3.749 1.00 93.19 89 VAL A N 1
ATOM 658 C CA . VAL A 1 89 ? 8.534 7.104 -4.734 1.00 93.19 89 VAL A CA 1
ATOM 659 C C . VAL A 1 89 ? 7.604 7.240 -5.942 1.00 93.19 89 VAL A C 1
ATOM 661 O O . VAL A 1 89 ? 6.387 7.338 -5.803 1.00 93.19 89 VAL A O 1
ATOM 664 N N . THR A 1 90 ? 8.182 7.159 -7.141 1.00 95.38 90 THR A N 1
ATOM 665 C CA . THR A 1 90 ? 7.452 7.113 -8.413 1.00 95.38 90 THR A CA 1
ATOM 666 C C . THR A 1 90 ? 7.851 5.857 -9.172 1.00 95.38 90 THR A C 1
ATOM 668 O O . THR A 1 90 ? 9.008 5.705 -9.570 1.00 95.38 90 THR A O 1
ATOM 671 N N . ILE A 1 91 ? 6.890 4.955 -9.378 1.00 94.06 91 ILE A N 1
ATOM 672 C CA . ILE A 1 91 ? 7.080 3.716 -10.143 1.00 94.06 91 ILE A CA 1
ATOM 673 C C . ILE A 1 91 ? 6.937 4.023 -11.636 1.00 94.06 91 ILE A C 1
ATOM 675 O O . ILE A 1 91 ? 6.013 4.725 -12.042 1.00 94.06 91 ILE A O 1
ATOM 679 N N . VAL A 1 92 ? 7.854 3.498 -12.445 1.00 95.62 92 VAL A N 1
ATOM 680 C CA . VAL A 1 92 ? 7.923 3.718 -13.898 1.00 95.62 92 VAL A CA 1
ATOM 681 C C . VAL A 1 92 ? 8.144 2.402 -14.645 1.00 95.62 92 VAL A C 1
ATOM 683 O O . VAL A 1 92 ? 8.419 1.365 -14.041 1.00 95.62 92 VAL A O 1
ATOM 686 N N . GLU A 1 93 ? 8.028 2.430 -15.971 1.00 96.12 93 GLU A N 1
ATOM 687 C CA . GLU A 1 93 ? 8.304 1.263 -16.811 1.00 96.12 93 GLU A CA 1
ATOM 688 C C . GLU A 1 93 ? 9.805 0.947 -16.894 1.00 96.12 93 GLU A C 1
ATOM 690 O O . GLU A 1 93 ? 10.668 1.830 -16.798 1.00 96.12 93 GLU A O 1
ATOM 695 N N . ALA A 1 94 ? 10.113 -0.331 -17.128 1.00 94.12 94 ALA A N 1
ATOM 696 C CA . ALA A 1 94 ? 11.470 -0.797 -17.388 1.00 94.12 94 ALA A CA 1
ATOM 697 C C . ALA A 1 94 ? 12.088 -0.069 -18.593 1.00 94.12 94 ALA A C 1
ATOM 699 O O . ALA A 1 94 ? 11.458 0.067 -19.638 1.00 94.12 94 ALA A O 1
ATOM 700 N N . GLY A 1 95 ? 13.340 0.371 -18.459 1.00 93.88 95 GLY A N 1
ATOM 701 C CA . GLY A 1 95 ? 14.047 1.106 -19.515 1.00 93.88 95 GLY A CA 1
ATOM 702 C C . GLY A 1 95 ? 13.816 2.620 -19.508 1.00 93.88 95 GLY A C 1
ATOM 703 O O . GLY A 1 95 ? 14.446 3.323 -20.298 1.00 93.88 95 GLY A O 1
ATOM 704 N N . THR A 1 96 ? 12.991 3.144 -18.593 1.00 97.00 96 THR A N 1
ATOM 705 C CA . THR A 1 96 ? 12.902 4.591 -18.347 1.00 97.00 96 THR A CA 1
ATOM 706 C C . THR A 1 96 ? 14.287 5.145 -17.986 1.00 97.00 96 THR A C 1
ATOM 708 O O . THR A 1 96 ? 14.991 4.587 -17.140 1.00 97.00 96 THR A O 1
ATOM 711 N N . ALA A 1 97 ? 14.704 6.237 -18.634 1.00 96.56 97 ALA A N 1
ATOM 712 C CA . ALA A 1 97 ? 16.052 6.783 -18.484 1.00 96.56 97 ALA A CA 1
ATOM 713 C C . ALA A 1 97 ? 16.363 7.155 -17.024 1.00 96.56 97 ALA A C 1
ATOM 715 O O . ALA A 1 97 ? 15.612 7.880 -16.377 1.00 96.56 97 ALA A O 1
ATOM 716 N N . GLY A 1 98 ? 17.483 6.647 -16.503 1.00 93.81 98 GLY A N 1
ATOM 717 C CA . GLY A 1 98 ? 17.922 6.899 -15.126 1.00 93.81 98 GLY A CA 1
ATOM 718 C C . GLY A 1 98 ? 17.116 6.172 -14.043 1.00 93.81 98 GLY A C 1
ATOM 719 O O . GLY A 1 98 ? 17.479 6.275 -12.869 1.00 93.81 98 GLY A O 1
ATOM 720 N N . ALA A 1 99 ? 16.071 5.421 -14.410 1.00 96.50 99 ALA A N 1
ATOM 721 C CA . ALA A 1 99 ? 15.320 4.616 -13.462 1.00 96.50 99 ALA A CA 1
ATOM 722 C C . ALA A 1 99 ? 16.200 3.515 -12.860 1.00 96.50 99 ALA A C 1
ATOM 724 O O . ALA A 1 99 ? 17.083 2.952 -13.513 1.00 96.50 99 ALA A O 1
ATOM 725 N N . ARG A 1 100 ? 15.947 3.200 -11.592 1.00 94.62 100 ARG A N 1
ATOM 726 C CA . ARG A 1 100 ? 16.705 2.210 -10.824 1.00 94.62 100 ARG A CA 1
ATOM 727 C C . ARG A 1 100 ? 15.784 1.082 -10.396 1.00 94.62 100 ARG A C 1
ATOM 729 O O . ARG A 1 100 ? 14.632 1.319 -10.035 1.00 94.62 100 ARG A O 1
ATOM 736 N N . LEU A 1 101 ? 16.294 -0.145 -10.430 1.00 95.44 101 LEU A N 1
ATOM 737 C CA . LEU A 1 101 ? 15.553 -1.295 -9.933 1.00 95.44 101 LEU A CA 1
ATOM 738 C C . LEU A 1 101 ? 15.481 -1.224 -8.404 1.00 95.44 101 LEU A C 1
ATOM 740 O O . LEU A 1 101 ? 16.506 -1.089 -7.733 1.00 95.44 101 LEU A O 1
ATOM 744 N N . HIS A 1 102 ? 14.275 -1.335 -7.863 1.00 93.62 102 HIS A N 1
ATOM 745 C CA . HIS A 1 102 ? 14.019 -1.445 -6.437 1.00 93.62 102 HIS A CA 1
ATOM 746 C C . HIS A 1 102 ? 13.416 -2.813 -6.123 1.00 93.62 102 HIS A C 1
ATOM 748 O O . HIS A 1 102 ? 12.412 -3.203 -6.718 1.00 93.62 102 HIS A O 1
ATOM 754 N N . THR A 1 103 ? 14.017 -3.529 -5.175 1.00 91.94 103 THR A N 1
ATOM 755 C CA . THR A 1 103 ? 13.501 -4.809 -4.679 1.00 91.94 103 THR A CA 1
ATOM 756 C C . THR A 1 103 ? 12.593 -4.562 -3.485 1.00 91.94 103 THR A C 1
ATOM 758 O O . THR A 1 103 ? 13.009 -3.932 -2.510 1.00 91.94 103 THR A O 1
ATOM 761 N N . ASN A 1 104 ? 11.369 -5.080 -3.548 1.00 86.44 104 ASN A N 1
ATOM 762 C CA . ASN A 1 104 ? 10.416 -4.956 -2.456 1.00 86.44 104 ASN A CA 1
ATOM 763 C C . ASN A 1 104 ? 10.771 -5.943 -1.342 1.00 86.44 104 ASN A C 1
ATOM 765 O O . ASN A 1 104 ? 10.959 -7.130 -1.601 1.00 86.44 104 ASN A O 1
ATOM 769 N N . ALA A 1 105 ? 10.805 -5.467 -0.096 1.00 83.69 105 ALA A N 1
ATOM 770 C CA . ALA A 1 105 ? 11.072 -6.317 1.069 1.00 83.69 105 ALA A CA 1
ATOM 771 C C . ALA A 1 105 ? 10.034 -7.445 1.227 1.00 83.69 105 ALA A C 1
ATOM 773 O O . ALA A 1 105 ? 10.377 -8.541 1.654 1.00 83.69 105 ALA A O 1
ATOM 774 N N . TYR A 1 106 ? 8.790 -7.183 0.816 1.00 79.25 106 TYR A N 1
ATOM 775 C CA . TYR A 1 106 ? 7.668 -8.126 0.844 1.00 79.25 106 TYR A CA 1
ATOM 776 C C . TYR A 1 106 ? 7.315 -8.664 -0.550 1.00 79.25 106 TYR A C 1
ATOM 778 O O . TYR A 1 106 ? 6.175 -9.039 -0.811 1.00 79.25 106 TYR A O 1
ATOM 786 N N . GLY A 1 107 ? 8.265 -8.663 -1.488 1.00 84.12 107 GLY A N 1
ATOM 787 C CA . GLY A 1 107 ? 8.042 -9.210 -2.824 1.00 84.12 107 GLY A CA 1
ATOM 788 C C . GLY A 1 107 ? 7.532 -10.656 -2.773 1.00 84.12 107 GLY A C 1
ATOM 789 O O . GLY A 1 107 ? 8.135 -11.507 -2.125 1.00 84.12 107 GLY A O 1
ATOM 790 N N . GLY A 1 108 ? 6.424 -10.935 -3.460 1.00 81.62 108 GLY A N 1
ATOM 791 C CA . GLY A 1 108 ? 5.767 -12.244 -3.486 1.00 81.62 108 GLY A CA 1
ATOM 792 C C . GLY A 1 108 ? 4.735 -12.474 -2.379 1.00 81.62 108 GLY A C 1
ATOM 793 O O . GLY A 1 108 ? 4.094 -13.519 -2.386 1.00 81.62 108 GLY A O 1
ATOM 794 N N . PHE A 1 109 ? 4.545 -11.526 -1.459 1.00 81.19 109 PHE A N 1
ATOM 795 C CA . PHE A 1 109 ? 3.480 -11.596 -0.459 1.00 81.19 109 PHE A CA 1
ATOM 796 C C . PHE A 1 109 ? 2.157 -11.117 -1.062 1.00 81.19 109 PHE A C 1
ATOM 798 O O . PHE A 1 109 ? 2.125 -10.171 -1.859 1.00 81.19 109 PHE A O 1
ATOM 805 N N . ALA A 1 110 ? 1.065 -11.769 -0.676 1.00 81.69 110 ALA A N 1
ATOM 806 C CA . ALA A 1 110 ? -0.280 -11.312 -0.970 1.00 81.69 110 ALA A CA 1
ATOM 807 C C . ALA A 1 110 ? -0.690 -10.193 -0.005 1.00 81.69 110 ALA A C 1
ATOM 809 O O . ALA A 1 110 ? -0.290 -10.168 1.158 1.00 81.69 110 ALA A O 1
ATOM 810 N N . PHE A 1 111 ? -1.519 -9.275 -0.489 1.00 76.31 111 PHE A N 1
ATOM 811 C CA . PHE A 1 111 ? -2.169 -8.266 0.337 1.00 76.31 111 PHE A CA 1
ATOM 812 C C . PHE A 1 111 ? -3.654 -8.176 -0.006 1.00 76.31 111 PHE A C 1
ATOM 814 O O . PHE A 1 111 ? -4.070 -8.428 -1.140 1.00 76.31 111 PHE A O 1
ATOM 821 N N . LEU A 1 112 ? -4.443 -7.777 0.987 1.00 72.31 112 LEU A N 1
ATOM 822 C CA . LEU A 1 112 ? -5.858 -7.464 0.849 1.00 72.31 112 LEU A CA 1
ATOM 823 C C . LEU A 1 112 ? -6.055 -5.995 1.221 1.00 72.31 112 LEU A C 1
ATOM 825 O O . LEU A 1 112 ? -5.556 -5.558 2.257 1.00 72.31 112 LEU A O 1
ATOM 829 N N . MET A 1 113 ? -6.789 -5.238 0.409 1.00 66.44 113 MET A N 1
ATOM 830 C CA . MET A 1 113 ? -7.237 -3.910 0.813 1.00 66.44 113 MET A CA 1
ATOM 831 C C . MET A 1 113 ? -8.629 -4.030 1.434 1.00 66.44 113 MET A C 1
ATOM 833 O O . MET A 1 113 ? -9.582 -4.465 0.790 1.00 66.44 113 MET A O 1
ATOM 837 N N . ARG A 1 114 ? -8.759 -3.652 2.704 1.00 61.94 114 ARG A N 1
ATOM 838 C CA . ARG A 1 114 ? -10.075 -3.395 3.289 1.00 61.94 114 ARG A CA 1
ATOM 839 C C . ARG A 1 114 ? -10.477 -1.960 2.982 1.00 61.94 114 ARG A C 1
ATOM 841 O O . ARG A 1 114 ? -9.629 -1.088 2.804 1.00 61.94 114 ARG A O 1
ATOM 848 N N . ALA A 1 115 ? -11.775 -1.770 2.802 1.00 53.31 115 ALA A N 1
ATOM 849 C CA . ALA A 1 115 ? -12.369 -0.468 2.581 1.00 53.31 115 ALA A CA 1
ATOM 850 C C . ALA A 1 115 ? -13.267 -0.131 3.773 1.00 53.31 115 ALA A C 1
ATOM 852 O O . ALA A 1 115 ? -14.447 0.168 3.621 1.00 53.31 115 ALA A O 1
ATOM 853 N N . ASP A 1 116 ? -12.691 -0.202 4.968 1.00 50.34 116 ASP A N 1
ATOM 854 C CA . ASP A 1 116 ? -13.040 0.735 6.017 1.00 50.34 116 ASP A CA 1
ATOM 855 C C . ASP A 1 116 ? -12.510 2.107 5.568 1.00 50.34 116 ASP A C 1
ATOM 857 O O . ASP A 1 116 ? -11.467 2.202 4.927 1.00 50.34 116 ASP A O 1
ATOM 861 N N . GLY A 1 117 ? -13.211 3.210 5.832 1.00 39.91 117 GLY A N 1
ATOM 862 C CA . GLY A 1 117 ? -12.733 4.565 5.488 1.00 39.91 117 GLY A CA 1
ATOM 863 C C . GLY A 1 117 ? -11.389 4.955 6.139 1.00 39.91 117 GLY A C 1
ATOM 864 O O . GLY A 1 117 ? -10.951 6.097 6.028 1.00 39.91 117 GLY A O 1
ATOM 865 N N . THR A 1 118 ? -10.745 4.010 6.815 1.00 43.28 118 THR A N 1
ATOM 866 C CA . THR A 1 118 ? -9.465 4.034 7.499 1.00 43.28 118 THR A CA 1
ATOM 867 C C . THR A 1 118 ? -8.450 3.214 6.696 1.00 43.28 118 THR A C 1
ATOM 869 O O . THR A 1 118 ? -8.568 2.010 6.544 1.00 43.28 118 THR A O 1
ATOM 872 N N . ARG A 1 119 ? -7.413 3.855 6.143 1.00 40.53 119 ARG A N 1
ATOM 873 C CA . ARG A 1 119 ? -6.364 3.177 5.355 1.00 40.53 119 ARG A CA 1
ATOM 874 C C . ARG A 1 119 ? -5.414 2.383 6.268 1.00 40.53 119 ARG A C 1
ATOM 876 O O . ARG A 1 119 ? -4.277 2.806 6.456 1.00 40.53 119 ARG A O 1
ATOM 883 N N . ILE A 1 120 ? -5.850 1.255 6.831 1.00 42.62 120 ILE A N 1
ATOM 884 C CA . ILE A 1 120 ? -5.030 0.456 7.758 1.00 42.62 120 ILE A CA 1
ATOM 885 C C . ILE A 1 120 ? -4.509 -0.808 7.057 1.00 42.62 120 ILE A C 1
ATOM 887 O O . ILE A 1 120 ? -5.269 -1.662 6.603 1.00 42.62 120 ILE A O 1
ATOM 891 N N . LEU A 1 121 ? -3.181 -0.943 6.982 1.00 40.25 121 LEU A N 1
ATOM 892 C CA . LEU A 1 121 ? -2.509 -2.194 6.618 1.00 40.25 121 LEU A CA 1
ATOM 893 C C . LEU A 1 121 ? -2.433 -3.077 7.869 1.00 40.25 121 LEU A C 1
ATOM 895 O O . LEU A 1 121 ? -1.501 -2.948 8.654 1.00 40.25 121 LEU A O 1
ATOM 899 N N . GLN A 1 122 ? -3.411 -3.960 8.068 1.00 43.12 122 GLN A N 1
ATOM 900 C CA . GLN A 1 122 ? -3.321 -4.980 9.115 1.00 43.12 122 GLN A CA 1
ATOM 901 C C . GLN A 1 122 ? -2.609 -6.220 8.572 1.00 43.12 122 GLN A C 1
ATOM 903 O O . GLN A 1 122 ? -3.074 -6.840 7.611 1.00 43.12 122 GLN A O 1
ATOM 908 N N . THR A 1 123 ? -1.502 -6.608 9.202 1.00 39.50 123 THR A N 1
ATOM 909 C CA . THR A 1 123 ? -0.896 -7.923 8.982 1.00 39.50 123 THR A CA 1
ATOM 910 C C . THR A 1 123 ? -1.844 -8.975 9.549 1.00 39.50 123 THR A C 1
ATOM 912 O O . THR A 1 123 ? -1.991 -9.093 10.762 1.00 39.50 123 THR A O 1
ATOM 915 N N . VAL A 1 124 ? -2.515 -9.733 8.681 1.00 44.66 124 VAL A N 1
ATOM 916 C CA . VAL A 1 124 ? -3.304 -10.899 9.099 1.00 44.66 124 VAL A CA 1
ATOM 917 C C . VAL A 1 124 ? -2.343 -12.076 9.235 1.00 44.66 124 VAL A C 1
ATOM 919 O O . VAL A 1 124 ? -2.318 -12.984 8.404 1.00 44.66 124 VAL A O 1
ATOM 922 N N . ASP A 1 125 ? -1.493 -12.028 10.259 1.00 40.84 125 ASP A N 1
ATOM 923 C CA . ASP A 1 125 ? -0.820 -13.236 10.721 1.00 40.84 125 ASP A CA 1
ATOM 924 C C . ASP A 1 125 ? -1.914 -14.118 11.320 1.00 40.84 125 ASP A C 1
ATOM 926 O O . ASP A 1 125 ? -2.603 -13.693 12.241 1.00 40.84 125 ASP A O 1
ATOM 930 N N . GLY A 1 126 ? -2.124 -15.309 10.751 1.00 39.56 126 GLY A N 1
ATOM 931 C CA . GLY A 1 126 ? -3.248 -16.224 11.010 1.00 39.56 126 GLY A CA 1
ATOM 932 C C . GLY A 1 126 ? -3.386 -16.776 12.439 1.00 39.56 126 GLY A C 1
ATOM 933 O O . GLY A 1 126 ? -3.900 -17.880 12.619 1.00 39.56 126 GLY A O 1
ATOM 934 N N . ALA A 1 127 ? -2.937 -16.048 13.459 1.00 40.47 127 ALA A N 1
ATOM 935 C CA . ALA A 1 127 ? -3.393 -16.215 14.823 1.00 40.47 127 ALA A CA 1
ATOM 936 C C . ALA A 1 127 ? -4.902 -15.936 14.885 1.00 40.47 127 ALA A C 1
ATOM 938 O O . ALA A 1 127 ? -5.413 -15.006 14.260 1.00 40.47 127 ALA A O 1
ATOM 939 N N . ALA A 1 128 ? -5.623 -16.786 15.618 1.00 41.25 128 ALA A N 1
ATOM 940 C CA . ALA A 1 128 ? -7.042 -16.602 15.872 1.00 41.25 128 ALA A CA 1
ATOM 941 C C . ALA A 1 128 ? -7.290 -15.166 16.347 1.00 41.25 128 ALA A C 1
ATOM 943 O O . ALA A 1 128 ? -6.631 -14.714 17.281 1.00 41.25 128 ALA A O 1
ATOM 944 N N . TYR A 1 129 ? -8.223 -14.479 15.685 1.00 45.44 129 TYR A N 1
ATOM 945 C CA . TYR A 1 129 ? -8.752 -13.193 16.119 1.00 45.44 129 TYR A CA 1
ATOM 946 C C . TYR A 1 129 ? -9.033 -13.256 17.625 1.00 45.44 129 TYR A C 1
ATOM 948 O O . TYR A 1 129 ? -9.937 -13.974 18.058 1.00 45.44 129 TYR A O 1
ATOM 956 N N . ASP A 1 130 ? -8.210 -12.563 18.412 1.00 44.84 130 ASP A N 1
ATOM 957 C CA . ASP A 1 130 ? -8.418 -12.393 19.841 1.00 44.84 130 ASP A CA 1
ATOM 958 C C . ASP A 1 130 ? -9.190 -11.081 20.041 1.00 44.84 130 ASP A C 1
ATOM 960 O O . ASP A 1 130 ? -8.599 -10.000 19.947 1.00 44.84 130 ASP A O 1
ATOM 964 N N . PRO A 1 131 ? -10.505 -11.139 20.318 1.00 46.91 131 PRO A N 1
ATOM 965 C CA . PRO A 1 131 ? -11.321 -9.947 20.531 1.00 46.91 131 PRO A CA 1
ATOM 966 C C . PRO A 1 131 ? -10.901 -9.133 21.768 1.00 46.91 131 PRO A C 1
ATOM 968 O O . PRO A 1 131 ? -11.433 -8.044 21.978 1.00 46.91 131 PRO A O 1
ATOM 971 N N . ALA A 1 132 ? -9.990 -9.644 22.606 1.00 47.09 132 ALA A N 1
ATOM 972 C CA . ALA A 1 132 ? -9.507 -8.975 23.808 1.00 47.09 132 ALA A CA 1
ATOM 973 C C . ALA A 1 132 ? -8.157 -8.258 23.630 1.00 47.09 132 ALA A C 1
ATOM 975 O O . ALA A 1 132 ? -7.809 -7.442 24.488 1.00 47.09 132 ALA A O 1
ATOM 976 N N . LEU A 1 133 ? -7.402 -8.531 22.558 1.00 48.88 133 LEU A N 1
ATOM 977 C CA . LEU A 1 133 ? -6.044 -7.992 22.389 1.00 48.88 133 LEU A CA 1
ATOM 978 C C . LEU A 1 133 ? -5.951 -6.706 21.566 1.00 48.88 133 LEU A C 1
ATOM 980 O O . LEU A 1 133 ? -4.940 -6.015 21.672 1.00 48.88 133 LEU A O 1
ATOM 984 N N . ASP A 1 134 ? -6.967 -6.339 20.791 1.00 47.56 134 ASP A N 1
ATOM 985 C CA . ASP A 1 134 ? -6.772 -5.300 19.782 1.00 47.56 134 ASP A CA 1
ATOM 986 C C . ASP A 1 134 ? -8.033 -4.478 19.521 1.00 47.56 134 ASP A C 1
ATOM 988 O O . ASP A 1 134 ? -8.836 -4.820 18.666 1.00 47.56 134 ASP A O 1
ATOM 992 N N . TYR A 1 135 ? -8.231 -3.403 20.290 1.00 42.19 135 TYR A N 1
ATOM 993 C CA . TYR A 1 135 ? -9.153 -2.325 19.887 1.00 42.19 135 TYR A CA 1
ATOM 994 C C . TYR A 1 135 ? -8.911 -0.986 20.596 1.00 42.19 135 TYR A C 1
ATOM 996 O O . TYR A 1 135 ? -9.376 0.049 20.120 1.00 42.19 135 TYR A O 1
ATOM 1004 N N . LEU A 1 136 ? -8.195 -0.962 21.728 1.00 42.22 136 LEU A N 1
ATOM 1005 C CA . LEU A 1 136 ? -7.960 0.275 22.491 1.00 42.22 136 LEU A CA 1
ATOM 1006 C C . LEU A 1 136 ? -6.507 0.758 22.467 1.00 42.22 136 LEU A C 1
ATOM 1008 O O . LEU A 1 136 ? -6.290 1.965 22.402 1.00 42.22 136 LEU A O 1
ATOM 1012 N N . ALA A 1 137 ? -5.528 -0.149 22.504 1.00 46.56 137 ALA A N 1
ATOM 1013 C CA . ALA A 1 137 ? -4.114 0.226 22.484 1.00 46.56 137 ALA A CA 1
ATOM 1014 C C . ALA A 1 137 ? -3.618 0.542 21.063 1.00 46.56 137 ALA A C 1
ATOM 1016 O O . ALA A 1 137 ? -2.896 1.516 20.883 1.00 46.56 137 ALA A O 1
ATOM 1017 N N . ASP A 1 138 ? -4.069 -0.220 20.063 1.00 46.69 138 ASP A N 1
ATOM 1018 C CA . ASP A 1 138 ? -3.618 -0.073 18.675 1.00 46.69 138 ASP A CA 1
ATOM 1019 C C . ASP A 1 138 ? -4.424 0.988 17.904 1.00 46.69 138 ASP A C 1
ATOM 1021 O O . ASP A 1 138 ? -3.918 1.704 17.046 1.00 46.69 138 ASP A O 1
ATOM 1025 N N . ARG A 1 139 ? -5.687 1.229 18.270 1.00 42.72 139 ARG A N 1
ATOM 1026 C CA . ARG A 1 139 ? -6.500 2.264 17.606 1.00 42.72 139 ARG A CA 1
ATOM 1027 C C . ARG A 1 139 ? -5.866 3.659 17.694 1.00 42.72 139 ARG A C 1
ATOM 1029 O O . ARG A 1 139 ? -6.030 4.464 16.783 1.00 42.72 139 ARG A O 1
ATOM 1036 N N . ALA A 1 140 ? -5.122 3.938 18.765 1.00 44.25 140 ALA A N 1
ATOM 1037 C CA . ALA A 1 140 ? -4.403 5.199 18.935 1.00 44.25 140 ALA A CA 1
ATOM 1038 C C . ALA A 1 140 ? -3.159 5.327 18.034 1.00 44.25 140 ALA A C 1
ATOM 1040 O O . ALA A 1 140 ? -2.763 6.449 17.735 1.00 44.25 140 ALA A O 1
ATOM 1041 N N . SER A 1 141 ? -2.557 4.216 17.598 1.00 45.97 141 SER A N 1
ATOM 1042 C CA . SER A 1 141 ? -1.397 4.204 16.695 1.00 45.97 141 SER A CA 1
ATOM 1043 C C . SER A 1 141 ? -1.765 4.125 15.212 1.00 45.97 141 SER A C 1
ATOM 1045 O O . SER A 1 141 ? -0.931 4.482 14.384 1.00 45.97 141 SER A O 1
ATOM 1047 N N . TRP A 1 142 ? -2.987 3.701 14.862 1.00 40.75 142 TRP A N 1
ATOM 1048 C CA . TRP A 1 142 ? -3.368 3.431 13.462 1.00 40.75 142 TRP A CA 1
ATOM 1049 C C . TRP A 1 142 ? -4.588 4.196 12.940 1.00 40.75 142 TRP A C 1
ATOM 1051 O O . TRP A 1 142 ? -4.924 4.056 11.764 1.00 40.75 142 TRP A O 1
ATOM 1061 N N . THR A 1 143 ? -5.262 5.006 13.763 1.00 39.50 143 THR A N 1
ATOM 1062 C CA . THR A 1 143 ? -6.397 5.822 13.300 1.00 39.50 143 THR A CA 1
ATOM 1063 C C . THR A 1 143 ? -6.048 7.308 13.270 1.00 39.50 143 THR A C 1
ATOM 1065 O O . THR A 1 143 ? -5.671 7.892 14.281 1.00 39.50 143 THR A O 1
ATOM 1068 N N . ASP A 1 144 ? -6.230 7.940 12.106 1.00 41.38 144 ASP A N 1
ATOM 1069 C CA . ASP A 1 144 ? -6.142 9.403 11.925 1.00 41.38 144 ASP A CA 1
ATOM 1070 C C . ASP A 1 144 ? -7.306 10.161 12.592 1.00 41.38 144 ASP A C 1
ATOM 1072 O O . ASP A 1 144 ? -7.342 11.395 12.594 1.00 41.38 144 ASP A O 1
ATOM 1076 N N . TYR A 1 145 ? -8.271 9.434 13.160 1.00 37.72 145 TYR A N 1
ATOM 1077 C CA . TYR A 1 145 ? -9.395 9.999 13.888 1.00 37.72 145 TYR A CA 1
ATOM 1078 C C . TYR A 1 145 ? -9.045 10.108 15.374 1.00 37.72 145 TYR A C 1
ATOM 1080 O O . TYR A 1 145 ? -8.889 9.086 16.047 1.00 37.72 145 TYR A O 1
ATOM 1088 N N . PRO A 1 146 ? -8.956 11.329 15.930 1.00 45.75 146 PRO A N 1
ATOM 1089 C CA . PRO A 1 146 ? -8.727 11.477 17.352 1.00 45.75 146 PRO A CA 1
ATOM 1090 C C . PRO A 1 146 ? -9.950 10.906 18.071 1.00 45.75 146 PRO A C 1
ATOM 1092 O O . PRO A 1 146 ? -11.090 11.231 17.730 1.00 45.75 146 PRO A O 1
ATOM 1095 N N . ALA A 1 147 ? -9.730 10.060 19.078 1.00 49.38 147 ALA A N 1
ATOM 1096 C CA . ALA A 1 147 ? -10.803 9.693 19.989 1.00 49.38 147 ALA A CA 1
ATOM 1097 C C . ALA A 1 147 ? -11.332 10.993 20.609 1.00 49.38 147 ALA A C 1
ATOM 1099 O O . ALA A 1 147 ? -10.633 11.635 21.394 1.00 49.38 147 ALA A O 1
ATOM 1100 N N . VAL A 1 148 ? -12.532 11.419 20.207 1.00 51.22 148 VAL A N 1
ATOM 1101 C CA . VAL A 1 148 ? -13.162 12.617 20.758 1.00 51.22 148 VAL A CA 1
ATOM 1102 C C . VAL A 1 148 ? -13.325 12.367 22.251 1.00 51.22 148 VAL A C 1
ATOM 1104 O O . VAL A 1 148 ? -14.092 11.499 22.667 1.00 51.22 148 VAL A O 1
ATOM 1107 N N . ALA A 1 149 ? -12.555 13.087 23.068 1.00 55.81 149 ALA A N 1
ATOM 1108 C CA . ALA A 1 149 ? -12.774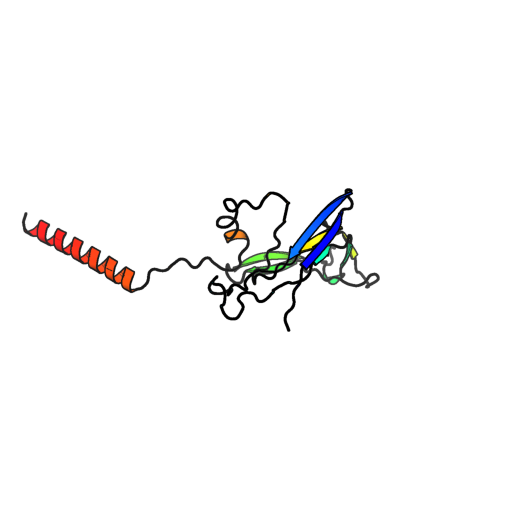 13.082 24.500 1.00 55.81 149 ALA A CA 1
ATOM 1109 C C . ALA A 1 149 ? -14.199 13.588 24.725 1.00 55.81 149 ALA A C 1
ATOM 1111 O O . ALA A 1 149 ? -14.547 14.667 24.246 1.00 55.81 149 ALA A O 1
ATOM 1112 N N . ALA A 1 150 ? -15.027 12.800 25.410 1.00 64.25 150 ALA A N 1
ATOM 1113 C CA . ALA A 1 150 ? -16.369 13.227 25.765 1.00 64.25 150 ALA A CA 1
ATOM 1114 C C . ALA A 1 150 ? -16.251 14.490 26.629 1.00 64.25 150 ALA A C 1
ATOM 1116 O O . ALA A 1 150 ? -15.876 14.415 27.799 1.00 64.25 150 ALA A O 1
ATOM 1117 N N . ILE A 1 151 ? -16.508 15.655 26.034 1.00 74.62 151 ILE A N 1
ATOM 1118 C CA . ILE A 1 151 ? -16.654 16.905 26.770 1.00 74.62 151 ILE A CA 1
ATOM 1119 C C . ILE A 1 151 ? -18.041 16.825 27.410 1.00 74.62 151 ILE A C 1
ATOM 1121 O O . ILE A 1 151 ? -19.020 16.707 26.670 1.00 74.62 151 ILE A O 1
ATOM 1125 N N . PRO A 1 152 ? -18.153 16.837 28.751 1.00 76.69 152 PRO A N 1
ATOM 1126 C CA . PRO A 1 152 ? -19.450 16.843 29.409 1.00 76.69 152 PRO A CA 1
ATOM 1127 C C . PRO A 1 152 ? -20.326 17.975 28.873 1.00 76.69 152 PRO A C 1
ATOM 1129 O O . PRO A 1 152 ? -19.846 19.086 28.643 1.00 76.69 152 PRO A O 1
ATOM 1132 N N . GLU A 1 153 ? -21.612 17.700 28.684 1.00 86.62 153 GLU A N 1
ATOM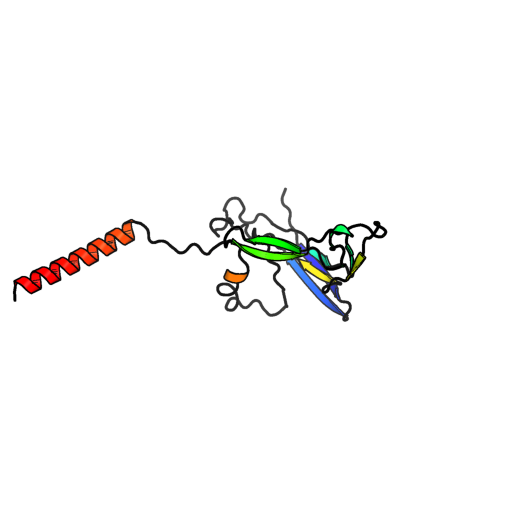 1133 C CA . GLU A 1 153 ? -22.549 18.711 28.200 1.00 86.62 153 GLU A CA 1
ATOM 1134 C C . GLU A 1 153 ? -22.618 19.902 29.181 1.00 86.62 153 GLU A C 1
ATOM 1136 O O . GLU A 1 153 ? -22.394 19.723 30.390 1.00 86.62 153 GLU A O 1
ATOM 1141 N N . PRO A 1 154 ? -22.923 21.127 28.711 1.00 86.88 154 PRO A N 1
ATOM 1142 C CA . PRO A 1 154 ? -23.021 22.314 29.563 1.00 86.88 154 PRO A CA 1
ATOM 1143 C C . PRO A 1 154 ? -23.911 22.119 30.801 1.00 86.88 154 PRO A C 1
ATOM 1145 O O . PRO A 1 154 ? -23.600 22.626 31.882 1.00 86.88 154 PRO A O 1
ATOM 1148 N N . GLU A 1 155 ? -24.984 21.335 30.683 1.00 85.38 155 GLU A N 1
ATOM 1149 C CA . GLU A 1 155 ? -25.894 21.003 31.779 1.00 85.38 155 GLU A CA 1
ATOM 1150 C C . GLU A 1 155 ? -25.206 20.170 32.870 1.00 85.38 155 GLU A C 1
ATOM 1152 O O . GLU A 1 155 ? -25.485 20.347 34.058 1.00 85.38 155 GLU A O 1
ATOM 1157 N N . THR A 1 156 ? -24.248 19.314 32.502 1.00 86.50 156 THR A N 1
ATOM 1158 C CA . THR A 1 156 ? -23.468 18.512 33.457 1.00 86.50 156 THR A CA 1
ATOM 1159 C C . THR A 1 156 ? -22.592 19.410 34.330 1.00 86.50 156 THR A C 1
ATOM 1161 O O . THR A 1 156 ? -22.530 19.238 35.552 1.00 86.50 156 THR A O 1
ATOM 1164 N N . TYR A 1 157 ? -21.976 20.436 33.737 1.00 87.44 157 TYR A N 1
ATOM 1165 C CA . TYR A 1 157 ? -21.232 21.446 34.491 1.00 87.44 157 TYR A CA 1
ATOM 1166 C C . TYR A 1 157 ? -22.145 22.285 35.384 1.00 87.44 157 TYR A C 1
ATOM 1168 O O . TYR A 1 157 ? -21.799 22.551 36.537 1.00 87.44 157 TYR A O 1
ATOM 1176 N N . ALA A 1 158 ? -23.326 22.661 34.888 1.00 89.88 158 ALA A N 1
ATOM 1177 C CA . ALA A 1 158 ? -24.308 23.400 35.673 1.00 89.88 158 ALA A CA 1
ATOM 1178 C C . ALA A 1 158 ? -24.764 22.604 36.908 1.00 89.88 158 ALA A C 1
ATOM 1180 O O . ALA A 1 158 ? -24.800 23.151 38.011 1.00 89.88 158 ALA A O 1
ATOM 1181 N N . MET A 1 159 ? -25.029 21.304 36.759 1.00 93.50 159 MET A N 1
ATOM 1182 C CA . MET A 1 159 ? -25.408 20.420 37.867 1.00 93.50 159 MET A CA 1
ATOM 1183 C C . MET A 1 159 ? -24.276 20.228 38.879 1.00 93.50 159 MET A C 1
ATOM 1185 O O . MET A 1 159 ? -24.517 20.249 40.088 1.00 93.50 159 MET A O 1
ATOM 1189 N N . MET A 1 160 ? -23.031 20.108 38.413 1.00 93.75 160 MET A N 1
ATOM 1190 C CA . MET A 1 160 ? -21.861 20.031 39.290 1.00 93.75 160 MET A CA 1
ATOM 1191 C C . MET A 1 160 ? -21.672 21.325 40.095 1.00 93.75 160 MET A C 1
ATOM 1193 O O . MET A 1 160 ? -21.468 21.276 41.310 1.00 93.75 160 MET A O 1
ATOM 1197 N N . LEU A 1 161 ? -21.788 22.488 39.445 1.00 93.19 161 LEU A N 1
ATOM 1198 C CA . LEU A 1 161 ? -21.705 23.793 40.104 1.00 93.19 161 LEU A CA 1
ATOM 1199 C C . LEU A 1 161 ? -22.863 24.013 41.082 1.00 93.19 161 LEU A C 1
ATOM 1201 O O . LEU A 1 161 ? -22.641 24.517 42.184 1.00 93.19 161 LEU A O 1
ATOM 1205 N N . ALA A 1 162 ? -24.076 23.591 40.727 1.00 94.00 162 ALA A N 1
ATOM 1206 C CA . ALA A 1 162 ? -25.229 23.631 41.620 1.00 94.00 162 ALA A CA 1
ATOM 1207 C C . ALA A 1 162 ? -25.009 22.749 42.861 1.00 94.00 162 ALA A C 1
ATOM 1209 O O . ALA A 1 162 ? -25.245 23.197 43.987 1.00 94.00 162 ALA A O 1
ATOM 1210 N N . GLY A 1 163 ? -24.487 21.531 42.679 1.00 94.50 163 GLY A N 1
ATOM 1211 C CA . GLY A 1 163 ? -24.135 20.625 43.773 1.00 94.50 163 GLY A CA 1
ATOM 1212 C C . GLY A 1 163 ? -23.065 21.209 44.700 1.00 94.50 163 GLY A C 1
ATOM 1213 O O . GLY A 1 163 ? -23.246 21.242 45.919 1.00 94.50 163 GLY A O 1
ATOM 1214 N N . LEU A 1 164 ? -21.982 21.749 44.133 1.00 94.81 164 LEU A N 1
ATOM 1215 C CA . LEU A 1 164 ? -20.914 22.413 44.889 1.00 94.81 164 LEU A CA 1
ATOM 1216 C C . LEU A 1 164 ? -21.421 23.655 45.635 1.00 94.81 164 LEU A C 1
ATOM 1218 O O . LEU A 1 164 ? -21.071 23.860 46.799 1.00 94.81 164 LEU A O 1
ATOM 1222 N N . GLY A 1 165 ? -22.287 24.450 45.005 1.00 94.38 165 GLY A N 1
ATOM 1223 C CA . GLY A 1 165 ? -22.937 25.597 45.633 1.00 94.38 165 GLY A CA 1
ATOM 1224 C C . GLY A 1 165 ? -23.773 25.186 46.845 1.00 94.38 165 GLY A C 1
ATOM 1225 O O . GLY A 1 165 ? -23.647 25.777 47.920 1.00 94.38 165 GLY A O 1
ATOM 1226 N N . LEU A 1 166 ? -24.565 24.119 46.718 1.00 95.38 166 LEU A N 1
ATOM 1227 C CA . LEU A 1 166 ? -25.398 23.602 47.802 1.00 95.38 166 LEU A CA 1
ATOM 1228 C C . LEU A 1 166 ? -24.549 23.113 48.988 1.00 95.38 166 LEU A C 1
ATOM 1230 O O . LEU A 1 166 ? -24.794 23.526 50.124 1.00 95.38 166 LEU A O 1
ATOM 1234 N N . VAL A 1 167 ? -23.489 22.341 48.733 1.00 94.12 167 VAL A N 1
ATOM 1235 C CA . VAL A 1 167 ? -22.548 21.890 49.776 1.00 94.12 167 VAL A CA 1
ATOM 1236 C C . VAL A 1 167 ? -21.852 23.077 50.454 1.00 94.12 167 VAL A C 1
ATOM 1238 O O . VAL A 1 167 ? -21.787 23.139 51.686 1.00 94.12 167 VAL A O 1
ATOM 1241 N N . GLY A 1 168 ? -21.392 24.061 49.676 1.00 92.44 168 GLY A N 1
ATOM 1242 C CA . GLY A 1 168 ? -20.770 25.282 50.192 1.00 92.44 168 GLY A CA 1
ATOM 1243 C C . GLY A 1 168 ? -21.703 26.082 51.105 1.00 92.44 168 GLY A C 1
ATOM 1244 O O . GLY A 1 168 ? -21.304 26.500 52.195 1.00 92.44 168 GLY A O 1
ATOM 1245 N N . THR A 1 169 ? -22.974 26.240 50.717 1.00 93.94 169 THR A N 1
ATOM 1246 C CA . THR A 1 169 ? -23.970 26.940 51.547 1.00 93.94 169 THR A CA 1
ATOM 1247 C C . THR A 1 169 ? -24.290 26.196 52.848 1.00 93.94 169 THR A C 1
ATOM 1249 O O . THR A 1 169 ? -24.418 26.831 53.899 1.00 93.94 169 THR A O 1
ATOM 1252 N N . MET A 1 170 ? -24.360 24.861 52.819 1.00 92.81 170 MET A N 1
ATOM 1253 C CA . MET A 1 170 ? -24.560 24.038 54.017 1.00 92.81 170 MET A CA 1
ATOM 1254 C C . MET A 1 170 ? -23.378 24.154 54.987 1.00 92.81 170 MET A C 1
ATOM 1256 O O . MET A 1 170 ? -23.578 24.358 56.187 1.00 92.81 170 MET A O 1
ATOM 1260 N N . ALA A 1 171 ? -22.146 24.102 54.474 1.00 90.56 171 ALA A N 1
ATOM 1261 C CA . ALA A 1 171 ? -20.939 24.284 55.277 1.00 90.56 171 ALA A CA 1
ATOM 1262 C C . ALA A 1 171 ? -20.864 25.692 55.899 1.00 90.56 171 ALA A C 1
ATOM 1264 O O . ALA A 1 171 ? -20.537 25.834 57.080 1.00 90.56 171 ALA A O 1
ATOM 1265 N N . ALA A 1 172 ? -21.225 26.733 55.139 1.00 88.38 172 ALA A N 1
ATOM 1266 C CA . ALA A 1 172 ? -21.257 28.112 55.624 1.00 88.38 172 ALA A CA 1
ATOM 1267 C C . ALA A 1 172 ? -22.306 28.327 56.727 1.00 88.38 172 ALA A C 1
ATOM 1269 O O . ALA A 1 172 ? -22.028 29.013 57.711 1.00 88.38 172 ALA A O 1
ATOM 1270 N N . ARG A 1 173 ? -23.493 27.714 56.607 1.00 87.62 173 ARG A N 1
ATOM 1271 C CA . ARG A 1 173 ? -24.519 27.742 57.663 1.00 87.62 173 ARG A CA 1
ATOM 1272 C C . ARG A 1 173 ? -24.042 27.053 58.935 1.00 87.62 173 ARG A C 1
ATOM 1274 O O . ARG A 1 173 ? -24.215 27.606 60.015 1.00 87.62 173 ARG A O 1
ATOM 1281 N N . ARG A 1 174 ? -23.388 25.895 58.814 1.00 84.81 174 ARG A N 1
ATOM 1282 C CA . ARG A 1 174 ? -22.873 25.149 59.970 1.00 84.81 174 ARG A CA 1
ATOM 1283 C C . ARG A 1 174 ? -21.818 25.937 60.750 1.00 84.81 174 ARG A C 1
ATOM 1285 O O . ARG A 1 174 ? -21.838 25.903 61.970 1.00 84.81 174 ARG A O 1
ATOM 1292 N N . ARG A 1 175 ? -20.954 26.692 60.064 1.00 81.81 175 ARG A N 1
ATOM 1293 C CA . ARG A 1 175 ? -19.952 27.566 60.707 1.00 81.81 175 ARG A CA 1
ATOM 1294 C C . ARG A 1 175 ? -20.533 28.795 61.411 1.00 81.81 175 ARG A C 1
ATOM 1296 O O . ARG A 1 175 ? -19.820 29.406 62.186 1.00 81.81 175 ARG A O 1
ATOM 1303 N N . ARG A 1 176 ? -21.773 29.192 61.113 1.00 74.12 176 ARG A N 1
ATOM 1304 C CA . ARG A 1 176 ? -22.447 30.330 61.771 1.00 74.12 176 ARG A CA 1
ATOM 1305 C C . ARG A 1 176 ? -23.296 29.914 62.976 1.00 74.12 176 ARG A C 1
ATOM 1307 O O . ARG A 1 176 ? -23.822 30.782 63.659 1.00 74.12 176 ARG A O 1
ATOM 1314 N N . LEU A 1 177 ? -23.479 28.609 63.183 1.00 65.88 177 LEU A N 1
ATOM 1315 C CA . LEU A 1 177 ? -24.267 28.027 64.277 1.00 65.88 177 LEU A CA 1
ATOM 1316 C C . LEU A 1 177 ? -23.388 27.387 65.371 1.00 65.88 177 LEU A C 1
ATOM 1318 O O . LEU A 1 177 ? -23.929 26.807 66.309 1.00 65.88 177 LEU A O 1
ATOM 1322 N N . VAL A 1 178 ? -22.062 27.480 65.235 1.00 50.47 178 VAL A N 1
ATOM 1323 C CA . VAL A 1 178 ? -21.036 27.131 66.234 1.00 50.47 178 VAL A CA 1
ATOM 1324 C C . VAL A 1 178 ? -20.338 28.421 66.629 1.00 50.47 178 VAL A C 1
ATOM 1326 O O . VAL A 1 178 ? -20.072 28.590 67.835 1.00 50.47 178 VAL A O 1
#

Radius of gyration: 26.62 Å; chains: 1; bounding box: 52×52×86 Å

Secondary structure (DSSP, 8-state):
-----EEEEEEE-TTS-EEEEEEE-----B-TTT-SBPTTTTT---EEEEEE--SEEEE-GGGB-TTS-B-EEEEE-TTT--EEEEE---EE-TT-TT-EEEE-TTTT-EEEEE-SSS-------SS---TTTSSSSSHHHH-SS-----PPPHHHHHHHHHHHHHHHHHHHHHHH--

Sequence (178 aa):
MRSYGSYDVSVSTSGGDLQHYTGSAVENNTNPLTGEIDPDYANQVSFLGGGVIPGSVWVSADSYNADGSRKMRADINPTTGEVTQVWDVTIVEAGTAGARLHTNAYGGFAFLMRADGTRILQTVDGAAYDPALDYLADRASWTDYPAVAAIPEPETYAMMLAGLGLVGTMAARRRRLV